Protein AF-A0AB39AV71-F1 (afdb_monomer_lite)

Radius of gyration: 25.08 Å; chains: 1; bounding box: 45×76×66 Å

Organism: NCBI:txid3231719

Foldseek 3Di:
DDALVNLLVVLVVLLVVVPFPQLSLLSSLQSLLVSLQVVLVPDDFDQDPDDPDDDPPLVRSLVRQCPDPDPLSVVSSVLSVVSVVLNCCSPPVPVDGDGSCSSVVSSVSSVVNVCVVPPDDPPDDDDDDDDDDDDDDDDDDDDDDDDDDDDDDDDDDDD

pLDDT: mean 81.92, std 22.2, range [34.44, 98.81]

Sequence (159 aa):
MIVAEDLLSYSKELYKNSNNNEVALRNVARNSYYALFHELANIDLKAIPLTERSFGSHEQLIQQLRASDEQEYRKLGVLLASLKSVRNKADYKLKVHFSDHCARSTLMKVDKAFKELFGPRPEVSEVNENKSDVKNSSTSAEVVQKSTRNSPPKLSVVK

Secondary structure (DSSP, 8-state):
---HHHHHHHHHHHHHT-TT-HHHHHHHHHHHHHHHHHHHHTS--PPPP--SS---HHHHHHHHHHH-SSHHHHHHHHHHHHHHHHHHHHHH-TTS---HHHHHHHHHHHHHHHHHHHSPPPP----------------------------PPPPPPP-

Structure (mmCIF, N/CA/C/O backbone):
data_AF-A0AB39AV71-F1
#
_entry.id   AF-A0AB39AV71-F1
#
loop_
_atom_site.group_PDB
_atom_site.id
_atom_site.type_symbol
_atom_site.label_atom_id
_atom_site.label_alt_id
_atom_site.label_comp_id
_atom_site.label_asym_id
_atom_site.label_entity_id
_atom_site.label_seq_id
_atom_site.pdbx_PDB_ins_code
_atom_site.Cartn_x
_atom_site.Cartn_y
_atom_site.Cartn_z
_atom_site.occupancy
_atom_site.B_iso_or_equiv
_atom_site.auth_seq_id
_atom_site.auth_comp_id
_atom_site.auth_asym_id
_atom_site.auth_atom_id
_atom_site.pdbx_PDB_model_num
ATOM 1 N N . MET A 1 1 ? 1.183 -18.776 5.493 1.00 62.31 1 MET A N 1
ATOM 2 C CA . MET A 1 1 ? 0.638 -17.402 5.445 1.00 62.31 1 MET A CA 1
ATOM 3 C C . MET A 1 1 ? 1.825 -16.472 5.262 1.00 62.31 1 MET A C 1
ATOM 5 O O . MET A 1 1 ? 2.841 -16.745 5.885 1.00 62.31 1 MET A O 1
ATOM 9 N N . ILE A 1 2 ? 1.764 -15.491 4.360 1.00 76.62 2 ILE A N 1
ATOM 10 C CA . ILE A 1 2 ? 2.878 -14.546 4.170 1.00 76.62 2 ILE A CA 1
ATOM 11 C C . ILE A 1 2 ? 2.789 -13.495 5.278 1.00 76.62 2 ILE A C 1
ATOM 13 O O . ILE A 1 2 ? 1.709 -12.951 5.501 1.00 76.62 2 ILE A O 1
ATOM 17 N N . VAL A 1 3 ? 3.900 -13.244 5.965 1.00 92.75 3 VAL A N 1
ATOM 18 C CA . VAL A 1 3 ? 4.000 -12.268 7.056 1.00 92.75 3 VAL A CA 1
ATOM 19 C C . VAL A 1 3 ? 4.125 -10.855 6.469 1.00 92.75 3 VAL A C 1
ATOM 21 O O . VAL A 1 3 ? 4.773 -10.653 5.437 1.00 92.75 3 VAL A O 1
ATOM 24 N N . ALA A 1 4 ? 3.465 -9.869 7.080 1.00 95.50 4 ALA A N 1
ATOM 25 C CA . ALA A 1 4 ? 3.403 -8.504 6.554 1.00 95.50 4 ALA A CA 1
ATOM 26 C C . ALA A 1 4 ? 4.795 -7.843 6.506 1.00 95.50 4 ALA A C 1
ATOM 28 O O . ALA A 1 4 ? 5.153 -7.181 5.526 1.00 95.50 4 ALA A O 1
ATOM 29 N N . GLU A 1 5 ? 5.614 -8.094 7.522 1.00 95.56 5 GLU A N 1
ATOM 30 C CA . GLU A 1 5 ? 6.997 -7.639 7.647 1.00 95.56 5 GLU A CA 1
ATOM 31 C C . GLU A 1 5 ? 7.900 -8.209 6.552 1.00 95.56 5 GLU A C 1
ATOM 33 O O . GLU A 1 5 ? 8.772 -7.495 6.045 1.00 95.56 5 GLU A O 1
ATOM 38 N N . ASP A 1 6 ? 7.673 -9.459 6.141 1.00 96.75 6 ASP A N 1
ATOM 39 C CA . ASP A 1 6 ? 8.436 -10.096 5.065 1.00 96.75 6 ASP A CA 1
ATOM 40 C C . ASP A 1 6 ? 8.175 -9.388 3.732 1.00 96.75 6 ASP A C 1
ATOM 42 O O . ASP A 1 6 ? 9.108 -9.105 2.980 1.00 96.75 6 ASP A O 1
ATOM 46 N N . LEU A 1 7 ? 6.920 -9.009 3.455 1.00 97.56 7 LEU A N 1
ATOM 47 C CA . LEU A 1 7 ? 6.571 -8.231 2.260 1.00 97.56 7 LEU A CA 1
ATOM 48 C C . LEU A 1 7 ? 7.227 -6.849 2.264 1.00 97.56 7 LEU A C 1
ATOM 50 O O . LEU A 1 7 ? 7.702 -6.384 1.221 1.00 97.56 7 LEU A O 1
ATOM 54 N N . LEU A 1 8 ? 7.266 -6.182 3.420 1.00 98.12 8 LEU A N 1
ATOM 55 C CA . LEU A 1 8 ? 7.929 -4.887 3.545 1.00 98.12 8 LEU A CA 1
ATOM 56 C C . LEU A 1 8 ? 9.447 -5.019 3.367 1.00 98.12 8 LEU A C 1
ATOM 58 O O . LEU A 1 8 ? 10.048 -4.212 2.654 1.00 98.12 8 LEU A O 1
ATOM 62 N N . SER A 1 9 ? 10.061 -6.032 3.975 1.00 98.00 9 SER A N 1
ATOM 63 C CA . SER A 1 9 ? 11.497 -6.311 3.862 1.00 98.00 9 SER A CA 1
ATOM 64 C C . SER A 1 9 ? 11.883 -6.634 2.422 1.00 98.00 9 SER A C 1
ATOM 66 O O . SER A 1 9 ? 12.775 -5.990 1.866 1.00 98.00 9 SER A O 1
ATOM 68 N N . TYR A 1 10 ? 11.117 -7.505 1.763 1.00 98.12 10 TYR A N 1
ATOM 69 C CA . TYR A 1 10 ? 11.289 -7.809 0.347 1.00 98.12 10 TYR A CA 1
ATOM 70 C C . TYR A 1 10 ? 11.144 -6.561 -0.532 1.00 98.12 10 TYR A C 1
ATOM 72 O O . TYR A 1 10 ? 11.948 -6.330 -1.432 1.00 98.12 10 TYR A O 1
ATOM 80 N N . SER A 1 11 ? 10.164 -5.697 -0.249 1.00 98.31 11 SER A N 1
ATOM 81 C CA . SER A 1 11 ? 9.996 -4.436 -0.977 1.00 98.31 11 SER A CA 1
ATOM 82 C C . SER A 1 11 ? 11.207 -3.501 -0.823 1.00 98.31 11 SER A C 1
ATOM 84 O O . SER A 1 11 ? 11.643 -2.882 -1.797 1.00 98.31 11 SER A O 1
ATOM 86 N N . LYS A 1 12 ? 11.810 -3.430 0.374 1.00 98.62 12 LYS A N 1
ATOM 87 C CA . LYS A 1 12 ? 13.039 -2.652 0.620 1.00 98.62 12 LYS A CA 1
ATOM 88 C C . LYS A 1 12 ? 14.219 -3.190 -0.185 1.00 98.62 12 LYS A C 1
ATOM 90 O O . LYS A 1 12 ? 14.952 -2.402 -0.782 1.00 98.62 12 LYS A O 1
ATOM 95 N N . GLU A 1 13 ? 14.416 -4.504 -0.199 1.00 98.50 13 GLU A N 1
ATOM 96 C CA . GLU A 1 13 ? 15.481 -5.149 -0.975 1.00 98.50 13 GLU A CA 1
ATOM 97 C C . GLU A 1 13 ? 15.281 -4.954 -2.477 1.00 98.50 13 GLU A C 1
ATOM 99 O O . GLU A 1 13 ? 16.201 -4.542 -3.185 1.00 98.50 13 GLU A O 1
ATOM 104 N N . LEU A 1 14 ? 14.056 -5.167 -2.955 1.00 98.38 14 LEU A N 1
ATOM 105 C CA . LEU A 1 14 ? 13.701 -4.978 -4.352 1.00 98.38 14 LEU A CA 1
ATOM 106 C C . LEU A 1 14 ? 13.926 -3.532 -4.801 1.00 98.38 14 LEU A C 1
ATOM 108 O O . LEU A 1 14 ? 14.426 -3.304 -5.898 1.00 98.38 14 LEU A O 1
ATOM 112 N N . TYR A 1 15 ? 13.604 -2.553 -3.951 1.00 98.62 15 TYR A N 1
ATOM 113 C CA . TYR A 1 15 ? 13.835 -1.143 -4.252 1.00 98.62 15 TYR A CA 1
ATOM 114 C C . TYR A 1 15 ? 15.328 -0.821 -4.385 1.00 98.62 15 TYR A C 1
ATOM 116 O O . TYR A 1 15 ? 15.722 -0.200 -5.374 1.00 98.62 15 TYR A O 1
ATOM 124 N N . LYS A 1 16 ? 16.164 -1.302 -3.451 1.00 98.25 16 LYS A N 1
ATOM 125 C CA . LYS A 1 16 ? 17.631 -1.133 -3.495 1.00 98.25 16 LYS A CA 1
ATOM 126 C C . LYS A 1 16 ? 18.240 -1.683 -4.786 1.00 98.25 16 LYS A C 1
ATOM 128 O O . LYS A 1 16 ? 19.133 -1.061 -5.347 1.00 98.25 16 LYS A O 1
ATOM 133 N N . ASN A 1 17 ? 17.724 -2.813 -5.264 1.00 97.56 17 ASN A N 1
ATOM 134 C CA . ASN A 1 17 ? 18.225 -3.504 -6.453 1.00 97.56 17 ASN A CA 1
ATOM 135 C C . ASN A 1 17 ? 17.473 -3.129 -7.743 1.00 97.56 17 ASN A C 1
ATOM 137 O O . ASN A 1 17 ? 17.719 -3.718 -8.794 1.00 97.56 17 ASN A O 1
ATOM 141 N N . SER A 1 18 ? 16.537 -2.176 -7.682 1.00 95.81 18 SER A N 1
ATOM 142 C CA . SER A 1 18 ? 15.630 -1.898 -8.799 1.00 95.81 18 SER A CA 1
ATOM 143 C C . SER A 1 18 ? 16.331 -1.292 -10.012 1.00 95.81 18 SER A C 1
ATOM 145 O O . SER A 1 18 ? 15.870 -1.508 -11.127 1.00 95.81 18 SER A O 1
ATOM 147 N N . ASN A 1 19 ? 17.423 -0.538 -9.827 1.00 95.12 19 ASN A N 1
ATOM 148 C CA . ASN A 1 19 ? 18.142 0.160 -10.903 1.00 95.12 19 ASN A CA 1
ATOM 149 C C . ASN A 1 19 ? 17.207 0.954 -11.843 1.00 95.12 19 ASN A C 1
ATOM 151 O O . ASN A 1 19 ? 17.380 0.943 -13.060 1.00 95.12 19 ASN A O 1
ATOM 155 N N . ASN A 1 20 ? 16.176 1.606 -11.287 1.00 93.25 20 ASN A N 1
ATOM 156 C CA . ASN A 1 20 ? 15.112 2.305 -12.029 1.00 93.25 20 ASN A CA 1
ATOM 157 C C . ASN A 1 20 ? 14.306 1.430 -13.013 1.00 93.25 20 ASN A C 1
ATOM 159 O O . ASN A 1 20 ? 13.586 1.950 -13.865 1.00 93.25 20 ASN A O 1
ATOM 163 N N . ASN A 1 21 ? 14.378 0.104 -12.895 1.00 97.69 21 ASN A N 1
ATOM 164 C CA . ASN A 1 21 ? 13.560 -0.812 -13.673 1.00 97.69 21 ASN A CA 1
ATOM 165 C C . ASN A 1 21 ? 12.083 -0.679 -13.271 1.00 97.69 21 ASN A C 1
ATOM 167 O O . ASN A 1 21 ? 11.705 -0.951 -12.130 1.00 97.69 21 ASN A O 1
ATOM 171 N N . GLU A 1 22 ? 11.229 -0.305 -14.222 1.00 98.19 22 GLU A N 1
ATOM 172 C CA . GLU A 1 22 ? 9.815 -0.036 -13.952 1.00 98.19 22 GLU A CA 1
ATOM 173 C C . GLU A 1 22 ? 9.062 -1.255 -13.384 1.00 98.19 22 GLU A C 1
ATOM 175 O O . GLU A 1 22 ? 8.212 -1.097 -12.506 1.00 98.19 22 GLU A O 1
ATOM 180 N N . VAL A 1 23 ? 9.389 -2.477 -13.822 1.00 98.25 23 VAL A N 1
ATOM 181 C CA . VAL A 1 23 ? 8.765 -3.706 -13.300 1.00 98.25 23 VAL A CA 1
ATOM 182 C C . VAL A 1 23 ? 9.113 -3.898 -11.824 1.00 98.25 23 VAL A C 1
ATOM 184 O O . VAL A 1 23 ? 8.227 -4.195 -11.019 1.00 98.25 23 VAL A O 1
ATOM 187 N N . ALA A 1 24 ? 10.372 -3.678 -11.444 1.00 98.50 24 ALA A N 1
ATOM 188 C CA . ALA A 1 24 ? 10.786 -3.718 -10.044 1.00 98.50 24 ALA A CA 1
ATOM 189 C C . ALA A 1 24 ? 10.073 -2.629 -9.226 1.00 98.50 24 ALA A C 1
ATOM 191 O O . ALA A 1 24 ? 9.485 -2.930 -8.190 1.00 98.50 24 ALA A O 1
ATOM 192 N N . LEU A 1 25 ? 10.024 -1.388 -9.722 1.00 98.81 25 LEU A N 1
ATOM 193 C CA . LEU A 1 25 ? 9.369 -0.259 -9.046 1.00 98.81 25 LEU A CA 1
ATOM 194 C C . LEU A 1 25 ? 7.862 -0.481 -8.821 1.00 98.81 25 LEU A C 1
ATOM 196 O O . LEU A 1 25 ? 7.335 -0.165 -7.751 1.00 98.81 25 LEU A O 1
ATOM 200 N N . ARG A 1 26 ? 7.158 -1.063 -9.799 1.00 98.69 26 ARG A N 1
ATOM 201 C CA . ARG A 1 26 ? 5.745 -1.455 -9.652 1.00 98.69 26 ARG A CA 1
ATOM 202 C C . ARG A 1 26 ? 5.569 -2.502 -8.554 1.00 98.69 26 ARG A C 1
ATOM 204 O O . ARG A 1 26 ? 4.680 -2.363 -7.715 1.00 98.69 26 ARG A O 1
ATOM 211 N N . ASN A 1 27 ? 6.442 -3.509 -8.519 1.00 98.56 27 ASN A N 1
ATOM 212 C CA . ASN A 1 27 ? 6.411 -4.549 -7.492 1.00 98.56 27 ASN A CA 1
ATOM 213 C C . ASN A 1 27 ? 6.762 -4.013 -6.096 1.00 98.56 27 ASN A C 1
ATOM 215 O O . ASN A 1 27 ? 6.137 -4.435 -5.128 1.00 98.56 27 ASN A O 1
ATOM 219 N N . VAL A 1 28 ? 7.668 -3.036 -5.975 1.00 98.81 28 VAL A N 1
ATOM 220 C CA . VAL A 1 28 ? 7.928 -2.324 -4.708 1.00 98.81 28 VAL A CA 1
ATOM 221 C C . VAL A 1 28 ? 6.635 -1.703 -4.178 1.00 98.81 28 VAL A C 1
ATOM 223 O O . VAL A 1 28 ? 6.218 -1.980 -3.054 1.00 98.81 28 VAL A O 1
ATOM 226 N N . ALA A 1 29 ? 5.935 -0.917 -5.002 1.00 98.75 29 ALA A N 1
ATOM 227 C CA . ALA A 1 29 ? 4.685 -0.284 -4.581 1.00 98.75 29 ALA A CA 1
ATOM 228 C C . ALA A 1 29 ? 3.596 -1.310 -4.222 1.00 98.75 29 ALA A C 1
ATOM 230 O O . ALA A 1 29 ? 2.896 -1.142 -3.220 1.00 98.75 29 ALA A O 1
ATOM 231 N N . ARG A 1 30 ? 3.473 -2.383 -5.015 1.00 98.44 30 ARG A N 1
ATOM 232 C CA . ARG A 1 30 ? 2.534 -3.485 -4.773 1.00 98.44 30 ARG A CA 1
ATOM 233 C C . ARG A 1 30 ? 2.808 -4.169 -3.433 1.00 98.44 30 ARG A C 1
ATOM 235 O O . ARG A 1 30 ? 1.905 -4.245 -2.604 1.00 98.44 30 ARG A O 1
ATOM 242 N N . ASN A 1 31 ? 4.034 -4.634 -3.206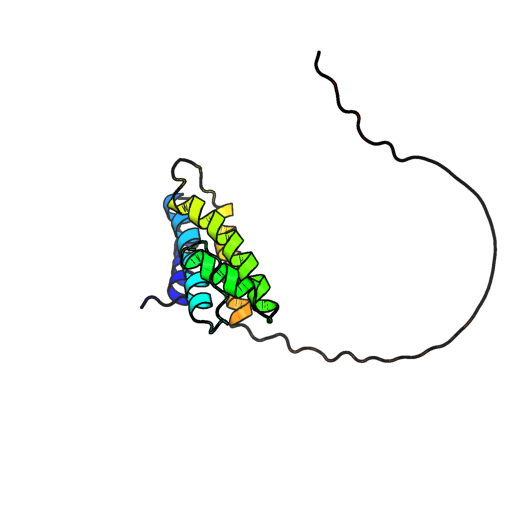 1.00 98.50 31 ASN A N 1
ATOM 243 C CA . ASN A 1 31 ? 4.400 -5.375 -1.998 1.00 98.50 31 ASN A CA 1
ATOM 244 C C . ASN A 1 31 ? 4.309 -4.499 -0.748 1.00 98.50 31 ASN A C 1
ATOM 246 O O . ASN A 1 31 ? 3.763 -4.939 0.257 1.00 98.50 31 ASN A O 1
ATOM 250 N N . SER A 1 32 ? 4.732 -3.233 -0.824 1.00 98.75 32 SER A N 1
ATOM 251 C CA . SER A 1 32 ? 4.543 -2.283 0.277 1.00 98.75 32 SER A CA 1
ATOM 252 C C . SER A 1 32 ? 3.065 -2.065 0.609 1.00 98.75 32 SER A C 1
ATOM 254 O O . SER A 1 32 ? 2.699 -2.039 1.780 1.00 98.75 32 SER A O 1
ATOM 256 N N . TYR A 1 33 ? 2.193 -1.935 -0.396 1.00 98.62 33 TYR A N 1
ATOM 257 C CA . TYR A 1 33 ? 0.755 -1.825 -0.150 1.00 98.62 33 TYR A CA 1
ATOM 258 C C . TYR A 1 33 ? 0.191 -3.073 0.535 1.00 98.62 33 TYR A C 1
ATOM 260 O O . TYR A 1 33 ? -0.553 -2.942 1.506 1.00 98.62 33 TYR A O 1
ATOM 268 N N . TYR A 1 34 ? 0.535 -4.268 0.045 1.00 98.19 34 TYR A N 1
ATOM 269 C CA . TYR A 1 34 ? 0.039 -5.512 0.633 1.00 98.19 34 TYR A CA 1
ATOM 270 C C . TYR A 1 34 ? 0.591 -5.759 2.037 1.00 98.19 34 TYR A C 1
ATOM 272 O O . TYR A 1 34 ? -0.164 -6.245 2.869 1.00 98.19 34 TYR A O 1
ATOM 280 N N . ALA A 1 35 ? 1.832 -5.358 2.330 1.00 98.12 35 ALA A N 1
ATOM 281 C CA . ALA A 1 35 ? 2.376 -5.386 3.687 1.00 98.12 35 ALA A CA 1
ATOM 282 C C . ALA A 1 35 ? 1.463 -4.619 4.655 1.00 98.12 35 ALA A C 1
ATOM 284 O O . ALA A 1 35 ? 0.938 -5.195 5.600 1.00 98.12 35 ALA A O 1
ATOM 285 N N . LEU A 1 36 ? 1.181 -3.342 4.364 1.00 98.25 36 LEU A N 1
ATOM 286 C CA . LEU A 1 36 ? 0.306 -2.540 5.224 1.00 98.25 36 LEU A CA 1
ATOM 287 C C . LEU A 1 36 ? -1.131 -3.071 5.253 1.00 98.25 36 LEU A C 1
ATOM 289 O O . LEU A 1 36 ? -1.772 -3.049 6.293 1.00 98.25 36 LEU A O 1
ATOM 293 N N . PHE A 1 37 ? -1.659 -3.529 4.118 1.00 97.75 37 PHE A N 1
ATOM 294 C CA . PHE A 1 37 ? -3.008 -4.086 4.067 1.00 97.75 37 PHE A CA 1
ATOM 295 C C . PHE A 1 37 ? -3.151 -5.314 4.971 1.00 97.75 37 PHE A C 1
ATOM 297 O O . PHE A 1 37 ? -4.112 -5.375 5.727 1.00 97.75 37 PHE A O 1
ATOM 304 N N . HIS A 1 38 ? -2.222 -6.270 4.889 1.00 96.12 38 HIS A N 1
ATOM 305 C CA . HIS A 1 38 ? -2.273 -7.482 5.703 1.00 96.12 38 HIS A CA 1
ATOM 306 C C . HIS A 1 38 ? -2.090 -7.178 7.183 1.00 96.12 38 HIS A C 1
ATOM 308 O O . HIS A 1 38 ? -2.804 -7.757 7.992 1.00 96.12 38 HIS A O 1
ATOM 314 N N . GLU A 1 39 ? -1.217 -6.228 7.513 1.00 96.00 39 GLU A N 1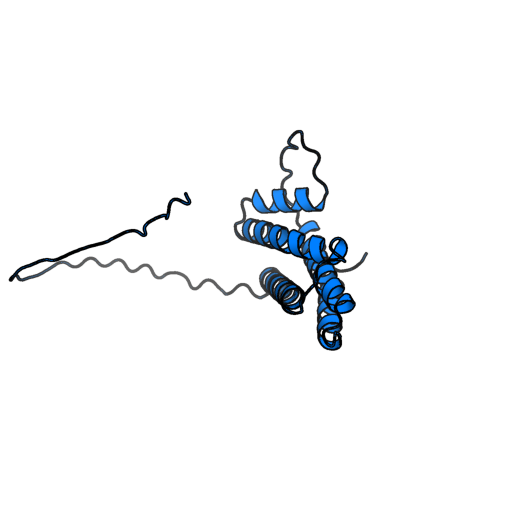
ATOM 315 C CA . GLU A 1 39 ? -1.040 -5.789 8.893 1.00 96.00 39 GLU A CA 1
ATOM 316 C C . GLU A 1 39 ? -2.339 -5.219 9.471 1.00 96.00 39 GLU A C 1
ATOM 318 O O . GLU A 1 39 ? -2.860 -5.686 10.478 1.00 96.00 39 GLU A O 1
ATOM 323 N N . LEU A 1 40 ? -2.945 -4.267 8.762 1.00 96.12 40 LEU A N 1
ATOM 324 C CA . LEU A 1 40 ? -4.175 -3.627 9.221 1.00 96.12 40 LEU A CA 1
ATOM 325 C C . LEU A 1 40 ? -5.391 -4.562 9.181 1.00 96.12 40 LEU A C 1
ATOM 327 O O . LEU A 1 40 ? -6.341 -4.346 9.925 1.00 96.12 40 LEU A O 1
ATOM 331 N N . ALA A 1 41 ? -5.383 -5.586 8.324 1.00 94.69 41 ALA A N 1
ATOM 332 C CA . ALA A 1 41 ? -6.449 -6.584 8.252 1.00 94.69 41 ALA A CA 1
ATOM 333 C C . ALA A 1 41 ? -6.484 -7.519 9.472 1.00 94.69 41 ALA A C 1
ATOM 335 O O . ALA A 1 41 ? -7.504 -8.169 9.691 1.00 94.69 41 ALA A O 1
ATOM 336 N N . ASN A 1 42 ? -5.401 -7.585 10.254 1.00 92.44 42 ASN A N 1
ATOM 337 C CA . ASN A 1 42 ? -5.341 -8.364 11.490 1.00 92.44 42 ASN A CA 1
ATOM 338 C C . ASN A 1 42 ? -5.900 -7.603 12.706 1.00 92.44 42 ASN A C 1
ATOM 340 O O . ASN A 1 42 ? -6.040 -8.190 13.777 1.00 92.44 42 ASN A O 1
ATOM 344 N N . ILE A 1 43 ? -6.214 -6.311 12.560 1.00 92.19 43 ILE A N 1
ATOM 345 C CA . ILE A 1 43 ? -6.792 -5.495 13.631 1.00 92.19 43 ILE A CA 1
ATOM 346 C C . ILE A 1 43 ? -8.275 -5.841 13.782 1.00 92.19 43 ILE A C 1
ATOM 348 O O . ILE A 1 43 ? -9.029 -5.821 12.807 1.00 92.19 43 ILE A O 1
ATOM 352 N N . ASP A 1 44 ? -8.706 -6.099 15.017 1.00 91.00 44 ASP A N 1
ATOM 353 C CA . ASP A 1 44 ? -10.119 -6.293 15.338 1.00 91.00 44 ASP A CA 1
ATOM 354 C C . ASP A 1 44 ? -10.860 -4.947 15.302 1.00 91.00 44 ASP A C 1
ATOM 356 O O . ASP A 1 44 ? -10.812 -4.142 16.235 1.00 91.00 44 ASP A O 1
ATOM 360 N 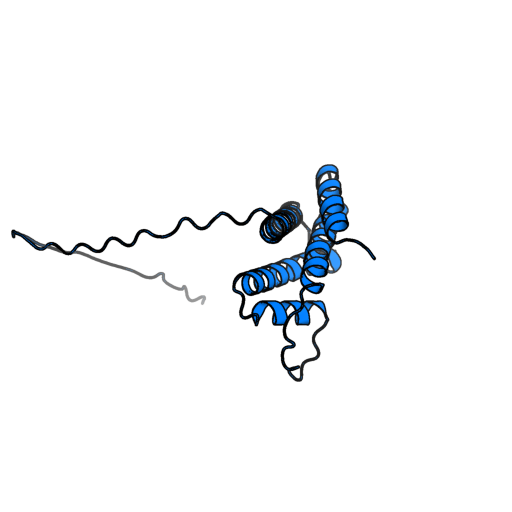N . LEU A 1 45 ? -11.494 -4.660 14.164 1.00 88.94 45 LEU A N 1
ATOM 361 C CA . LEU A 1 45 ? -12.251 -3.435 13.927 1.00 88.94 45 LEU A CA 1
ATOM 362 C C . LEU A 1 45 ? -13.750 -3.715 13.996 1.00 88.94 45 LEU A C 1
ATOM 364 O O . LEU A 1 45 ? -14.250 -4.686 13.424 1.00 88.94 45 LEU A O 1
ATOM 368 N N . LYS A 1 46 ? -14.497 -2.782 14.598 1.00 83.31 46 LYS A N 1
ATOM 369 C CA . LYS A 1 46 ? -15.965 -2.822 14.595 1.00 83.31 46 LYS A CA 1
ATOM 370 C C . LYS A 1 46 ? -16.490 -2.957 13.161 1.00 83.31 46 LYS A C 1
ATOM 372 O O . LYS A 1 46 ? -16.062 -2.250 12.243 1.00 83.31 46 LYS A O 1
ATOM 377 N N . ALA A 1 47 ? -17.455 -3.852 12.973 1.00 77.44 47 ALA A N 1
ATOM 378 C CA . ALA A 1 47 ? -18.163 -3.963 11.709 1.00 77.44 47 ALA A CA 1
ATOM 379 C C . ALA A 1 47 ? -18.934 -2.664 11.428 1.00 77.44 47 ALA A C 1
ATOM 381 O O . ALA A 1 47 ? -19.653 -2.155 12.289 1.00 77.44 47 ALA A O 1
ATOM 382 N N . ILE A 1 48 ? -18.799 -2.135 10.213 1.00 76.94 48 ILE A N 1
ATOM 383 C CA . ILE A 1 48 ? -19.659 -1.049 9.736 1.00 76.94 48 ILE A CA 1
ATOM 384 C C . ILE A 1 48 ? -20.906 -1.692 9.121 1.00 76.94 48 ILE A C 1
ATOM 386 O O . ILE A 1 48 ? -20.762 -2.687 8.402 1.00 76.94 48 ILE A O 1
ATOM 390 N N . PRO A 1 49 ? -22.114 -1.141 9.350 1.00 70.19 49 PRO A N 1
ATOM 391 C CA . PRO A 1 49 ? -23.309 -1.570 8.639 1.00 70.19 49 PRO A CA 1
ATOM 392 C C . PRO A 1 49 ? -23.052 -1.609 7.131 1.00 70.19 49 PRO A C 1
ATOM 394 O O . PRO A 1 49 ? -22.615 -0.620 6.537 1.00 70.19 49 PRO A O 1
ATOM 397 N N . LEU A 1 50 ? -23.304 -2.764 6.515 1.00 61.06 50 LEU A N 1
ATOM 398 C CA . LEU A 1 50 ? -23.197 -2.932 5.072 1.00 61.06 50 LEU A CA 1
ATOM 399 C C . LEU A 1 50 ? -24.215 -2.000 4.409 1.00 61.06 50 LEU A C 1
ATOM 401 O O . LEU A 1 50 ? -25.411 -2.275 4.390 1.00 61.06 50 LEU A O 1
ATOM 405 N N . THR A 1 51 ? -23.746 -0.880 3.866 1.00 65.44 51 THR A N 1
ATOM 406 C CA . THR A 1 51 ? -24.524 -0.124 2.882 1.00 65.44 51 THR A CA 1
ATOM 407 C C . THR A 1 51 ? -24.794 -1.036 1.685 1.00 65.44 51 THR A C 1
ATOM 409 O O . THR A 1 51 ? -23.931 -1.845 1.355 1.00 65.44 51 THR A O 1
ATOM 412 N N . GLU A 1 52 ? -25.922 -0.881 0.988 1.00 57.25 52 GLU A N 1
ATOM 413 C CA . GLU A 1 52 ? -26.351 -1.749 -0.133 1.00 57.25 52 GLU A CA 1
ATOM 414 C C . GLU A 1 52 ? -25.306 -1.943 -1.260 1.00 57.25 52 GLU A C 1
ATOM 416 O O . GLU A 1 52 ? -25.429 -2.837 -2.097 1.00 57.25 52 GLU A O 1
ATOM 421 N N . ARG A 1 53 ? -24.233 -1.142 -1.282 1.00 62.75 53 ARG A N 1
ATOM 422 C CA . ARG A 1 53 ? -23.051 -1.382 -2.114 1.00 62.75 53 ARG A CA 1
ATOM 423 C C . ARG A 1 53 ? -22.156 -2.481 -1.541 1.00 62.75 53 ARG A C 1
ATOM 425 O O . ARG A 1 53 ? -21.474 -2.293 -0.538 1.00 62.75 53 ARG A O 1
ATOM 432 N N . SER A 1 54 ? -22.049 -3.581 -2.285 1.00 68.25 54 SER A 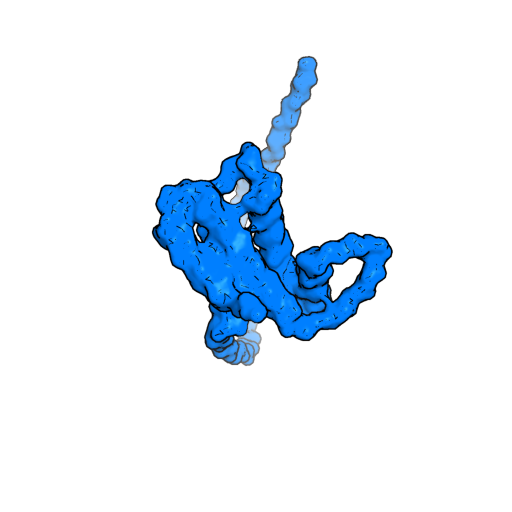N 1
ATOM 433 C CA . SER A 1 54 ? -20.980 -4.564 -2.105 1.00 68.25 54 SER A CA 1
ATOM 434 C C . SER A 1 54 ? -19.622 -3.935 -2.443 1.00 68.25 54 SER A C 1
ATOM 436 O O . SER A 1 54 ? -19.338 -3.584 -3.591 1.00 68.25 54 SER A O 1
ATOM 438 N N . PHE A 1 55 ? -18.788 -3.754 -1.423 1.00 77.00 55 PHE A N 1
ATOM 439 C CA . PHE A 1 55 ? -17.402 -3.322 -1.560 1.00 77.00 55 PHE A CA 1
ATOM 440 C C . PHE A 1 55 ? -16.469 -4.538 -1.545 1.00 77.00 55 PHE A C 1
ATOM 442 O O . PHE A 1 55 ? -16.695 -5.487 -0.802 1.00 77.00 55 PHE A O 1
ATOM 449 N N . GLY A 1 56 ? -15.380 -4.497 -2.318 1.00 88.88 56 GLY A N 1
ATOM 450 C CA . GLY A 1 56 ? -14.304 -5.484 -2.173 1.00 88.88 56 GLY A CA 1
ATOM 451 C C . GLY A 1 56 ? -13.571 -5.332 -0.832 1.00 88.88 56 GLY A C 1
ATOM 452 O O . GLY A 1 56 ? -13.543 -4.236 -0.269 1.00 88.88 56 GLY A O 1
ATOM 453 N N . SER A 1 57 ? -12.911 -6.398 -0.370 1.00 91.44 57 SER A N 1
ATOM 454 C CA . SER A 1 57 ? -12.234 -6.478 0.942 1.00 91.44 57 SER A CA 1
ATOM 455 C C . SER A 1 57 ? -11.331 -5.279 1.268 1.00 91.44 57 SER A C 1
ATOM 457 O O . SER A 1 57 ? -11.384 -4.726 2.361 1.00 91.44 57 SER A O 1
ATOM 459 N N . HIS A 1 58 ? -10.546 -4.806 0.296 1.00 95.06 58 HIS A N 1
ATOM 460 C CA . HIS A 1 58 ? -9.688 -3.629 0.470 1.00 95.06 58 HIS A CA 1
ATOM 461 C C . HIS A 1 58 ? -10.462 -2.354 0.802 1.00 95.06 58 HIS A C 1
ATOM 463 O O . HIS A 1 58 ? -9.994 -1.535 1.585 1.00 95.06 58 HIS A O 1
ATOM 469 N N . GLU A 1 59 ? -11.604 -2.145 0.149 1.00 94.62 59 GLU A N 1
ATOM 470 C CA . GLU A 1 59 ? -12.424 -0.963 0.396 1.00 94.62 59 GLU A CA 1
ATOM 471 C C . GLU A 1 59 ? -13.165 -1.092 1.727 1.00 94.62 59 GLU A C 1
ATOM 473 O O . GLU A 1 59 ? -13.211 -0.120 2.470 1.00 94.62 59 GLU A O 1
ATOM 478 N N . GLN A 1 60 ? -13.644 -2.289 2.076 1.00 93.25 60 GLN A N 1
ATOM 479 C CA . GLN A 1 60 ? -14.252 -2.553 3.384 1.00 93.25 60 GLN A CA 1
ATOM 480 C C . GLN A 1 60 ? -13.295 -2.204 4.532 1.00 93.25 60 GLN A C 1
ATOM 482 O O . GLN A 1 60 ? -13.659 -1.403 5.391 1.00 93.25 60 GLN A O 1
ATOM 487 N N . LEU A 1 61 ? -12.048 -2.692 4.485 1.00 95.25 61 LEU A N 1
ATOM 488 C CA . LEU A 1 61 ? -11.039 -2.379 5.503 1.00 95.25 61 LEU A CA 1
ATOM 489 C C . LEU A 1 61 ? -10.753 -0.871 5.591 1.00 95.25 61 LEU A C 1
ATOM 491 O O . LEU A 1 61 ? -10.671 -0.309 6.679 1.00 95.25 61 LEU A O 1
ATOM 495 N N . ILE A 1 62 ? -10.633 -0.188 4.446 1.00 96.00 62 ILE A N 1
ATOM 496 C CA . ILE A 1 62 ? -10.436 1.270 4.407 1.00 96.00 62 ILE A CA 1
ATOM 497 C C . ILE A 1 62 ? -11.583 1.998 5.116 1.00 96.00 62 ILE A C 1
ATOM 499 O O . ILE A 1 62 ? -11.327 2.944 5.863 1.00 96.00 62 ILE A O 1
ATOM 503 N N . GLN A 1 63 ? -12.831 1.587 4.880 1.00 94.25 63 GLN A N 1
ATOM 504 C CA . GLN A 1 63 ? -13.989 2.197 5.528 1.00 94.25 63 GLN A CA 1
ATOM 505 C C . GLN A 1 63 ? -13.982 1.912 7.033 1.00 94.25 63 GLN A C 1
ATOM 507 O O . GLN A 1 63 ? -14.117 2.856 7.807 1.00 94.25 63 GLN A O 1
ATOM 512 N N . GLN A 1 64 ? -13.734 0.662 7.448 1.00 94.56 64 GLN A N 1
ATOM 513 C CA . GLN A 1 64 ? -13.625 0.260 8.863 1.00 94.56 64 GLN A CA 1
ATOM 514 C C . GLN A 1 64 ? -12.603 1.105 9.620 1.00 94.56 64 GLN A C 1
ATOM 516 O O . GLN A 1 64 ? -12.927 1.706 10.641 1.00 94.56 64 GLN A O 1
ATOM 521 N N . LEU A 1 65 ? -11.400 1.251 9.064 1.00 96.12 65 LEU A N 1
ATOM 522 C CA . LEU A 1 65 ? -10.351 2.091 9.641 1.00 96.12 65 LEU A CA 1
ATOM 523 C C . LEU A 1 65 ? -10.788 3.558 9.765 1.00 96.12 65 LEU A C 1
ATOM 525 O O . LEU A 1 65 ? -10.547 4.199 10.785 1.00 96.12 65 LEU A O 1
ATOM 529 N N . ARG A 1 66 ? -11.449 4.105 8.738 1.00 95.38 66 ARG A N 1
ATOM 530 C CA . ARG A 1 66 ? -11.907 5.507 8.718 1.00 95.38 66 ARG A CA 1
ATOM 531 C C . ARG A 1 66 ? -13.064 5.790 9.671 1.00 95.38 66 ARG A C 1
ATOM 533 O O . ARG A 1 66 ? -13.188 6.931 10.110 1.00 95.38 66 ARG A O 1
ATOM 540 N N . ALA A 1 67 ? -13.881 4.787 9.972 1.00 94.06 67 ALA A N 1
ATOM 541 C CA . ALA A 1 67 ? -14.973 4.887 10.934 1.00 94.06 67 ALA A CA 1
ATOM 542 C C . ALA A 1 67 ? -14.545 4.564 12.373 1.00 94.06 67 ALA A C 1
ATOM 544 O O . ALA A 1 67 ? -15.362 4.692 13.278 1.00 94.06 67 ALA A O 1
ATOM 545 N N . SER A 1 68 ? -13.295 4.142 12.593 1.00 93.88 68 SER A N 1
ATOM 546 C CA . SER A 1 68 ? -12.789 3.840 13.931 1.00 93.88 68 SER A CA 1
ATOM 547 C C . SER A 1 68 ? -12.881 5.050 14.863 1.00 93.88 68 SER A C 1
ATOM 549 O O . SER A 1 68 ? -12.626 6.186 14.450 1.00 93.88 68 SER A O 1
ATOM 551 N N . ASP A 1 69 ? -13.159 4.792 16.141 1.00 93.12 69 ASP A N 1
ATOM 552 C CA . ASP A 1 69 ? -13.107 5.782 17.221 1.00 93.12 69 ASP A CA 1
ATOM 553 C C . ASP A 1 69 ? -11.657 6.226 17.513 1.00 93.12 69 ASP A C 1
ATOM 555 O O . ASP A 1 69 ? -11.408 7.357 17.944 1.00 93.12 69 ASP A O 1
ATOM 559 N N . GLU A 1 70 ? -10.673 5.400 17.152 1.00 93.75 70 GLU A N 1
ATOM 560 C CA . GLU A 1 70 ? -9.249 5.674 17.333 1.00 93.75 70 GLU A CA 1
ATOM 561 C C . GLU A 1 70 ? -8.686 6.554 16.208 1.00 93.75 70 GLU A C 1
ATOM 563 O O . GLU A 1 70 ? -8.722 6.215 15.020 1.00 93.75 70 GLU A O 1
ATOM 568 N N . GLN A 1 71 ? -8.116 7.707 16.578 1.00 94.88 71 GLN A N 1
ATOM 569 C CA . GLN A 1 71 ? -7.559 8.660 15.611 1.00 94.88 71 GLN A CA 1
ATOM 570 C C . GLN A 1 71 ? -6.418 8.054 14.777 1.00 94.88 71 GLN A C 1
ATOM 572 O O . GLN A 1 71 ? -6.269 8.401 13.602 1.00 94.88 71 GLN A O 1
ATOM 577 N N . GLU A 1 72 ? -5.622 7.165 15.372 1.00 94.88 72 GLU A N 1
ATOM 578 C CA . GLU A 1 72 ? -4.524 6.450 14.712 1.00 94.88 72 GLU A CA 1
ATOM 579 C C . GLU A 1 72 ? -5.055 5.597 13.543 1.00 94.88 72 GLU A C 1
ATOM 581 O O . GLU A 1 72 ? -4.608 5.760 12.404 1.00 94.88 72 GLU A O 1
ATOM 586 N N . TYR A 1 73 ? -6.104 4.799 13.766 1.00 95.69 73 TYR A N 1
ATOM 587 C CA . TYR A 1 73 ? -6.724 3.980 12.717 1.00 95.69 73 TYR A CA 1
ATOM 588 C C . TYR A 1 73 ? -7.375 4.817 11.619 1.00 95.69 73 TYR A C 1
ATOM 590 O O . TYR A 1 73 ? -7.210 4.508 10.436 1.00 95.69 73 TYR A O 1
ATOM 598 N N . ARG A 1 74 ? -8.016 5.944 11.958 1.00 96.56 74 ARG A N 1
ATOM 599 C CA . ARG A 1 74 ? -8.557 6.852 10.931 1.00 96.56 74 ARG A CA 1
ATOM 600 C C . ARG A 1 74 ? -7.466 7.383 10.004 1.00 96.56 74 ARG A C 1
ATOM 602 O O . ARG A 1 74 ? -7.648 7.400 8.783 1.00 96.56 74 ARG A O 1
ATOM 609 N N . LYS A 1 75 ? -6.314 7.780 10.560 1.00 97.69 75 LYS A N 1
ATOM 610 C CA . LYS A 1 75 ? -5.145 8.220 9.775 1.00 97.69 75 LYS A CA 1
ATOM 611 C C . LYS A 1 75 ? -4.636 7.095 8.869 1.00 97.69 75 LYS A C 1
ATOM 613 O O . LYS A 1 75 ? -4.386 7.339 7.686 1.00 97.69 75 LYS A O 1
ATOM 618 N N . LEU A 1 76 ? -4.558 5.867 9.382 1.00 98.12 76 LEU A N 1
ATOM 619 C CA . LEU A 1 76 ? -4.155 4.688 8.610 1.00 98.12 76 LEU A CA 1
ATOM 620 C C . LEU A 1 76 ? -5.146 4.365 7.483 1.00 98.12 76 LEU A C 1
ATOM 622 O O . LEU A 1 76 ? -4.721 4.080 6.366 1.00 98.12 76 LEU A O 1
ATOM 626 N N . GLY A 1 77 ? -6.453 4.512 7.707 1.00 97.62 77 GLY A N 1
ATOM 627 C CA . GLY A 1 77 ? -7.473 4.346 6.667 1.00 97.62 77 GLY A CA 1
ATOM 628 C C . GLY A 1 77 ? -7.379 5.394 5.551 1.00 97.62 77 GLY A C 1
ATOM 629 O O . GLY A 1 77 ? -7.572 5.091 4.369 1.00 97.62 77 GLY A O 1
ATOM 630 N N . VAL A 1 78 ? -7.040 6.646 5.881 1.00 98.25 78 VAL A N 1
ATOM 631 C CA . VAL A 1 78 ? -6.745 7.683 4.874 1.00 98.25 78 VAL A CA 1
ATOM 632 C C . VAL A 1 78 ? -5.488 7.325 4.079 1.00 98.25 78 VAL A C 1
ATOM 634 O O . VAL A 1 78 ? -5.512 7.375 2.844 1.00 98.25 78 VAL A O 1
ATOM 637 N N . LEU A 1 79 ? -4.421 6.911 4.767 1.00 98.56 79 LEU A N 1
ATOM 638 C CA . LEU A 1 79 ? -3.175 6.485 4.138 1.00 98.56 79 LEU A CA 1
ATOM 639 C C . LEU A 1 79 ? -3.405 5.304 3.186 1.00 98.56 79 LEU A C 1
ATOM 641 O O . LEU A 1 79 ? -3.074 5.410 2.003 1.00 98.56 79 LEU A O 1
ATOM 645 N N . LEU A 1 80 ? -4.020 4.219 3.659 1.00 98.44 80 LEU A N 1
ATOM 646 C CA . LEU A 1 80 ? -4.248 2.994 2.894 1.00 98.44 80 LEU A CA 1
ATOM 647 C C . LEU A 1 80 ? -5.062 3.256 1.618 1.00 98.44 80 LEU A C 1
ATOM 649 O O . LEU A 1 80 ? -4.744 2.718 0.556 1.00 98.44 80 LEU A O 1
ATOM 653 N N . ALA A 1 81 ? -6.059 4.14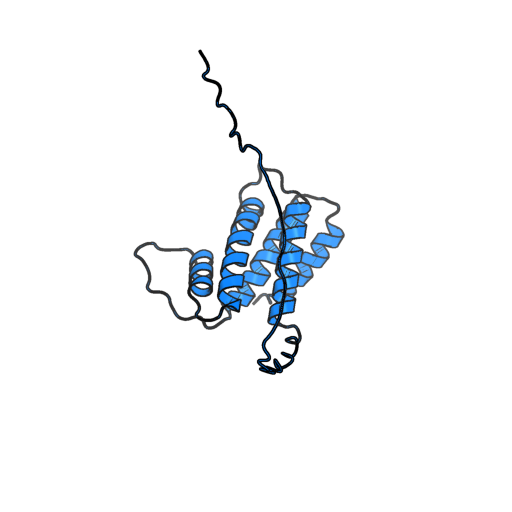1 1.681 1.00 98.19 81 ALA A N 1
ATOM 654 C CA . ALA A 1 81 ? -6.818 4.559 0.505 1.00 98.19 81 ALA A CA 1
ATOM 655 C C . ALA A 1 81 ? -5.965 5.308 -0.526 1.00 98.19 81 ALA A C 1
ATOM 657 O O . ALA A 1 81 ? -6.083 5.062 -1.729 1.00 98.19 81 ALA A O 1
ATOM 658 N N . SER A 1 82 ? -5.075 6.196 -0.071 1.00 98.19 82 SER A N 1
ATOM 659 C CA . SER A 1 82 ? -4.151 6.888 -0.974 1.00 98.19 82 SER A CA 1
ATOM 660 C C . SER A 1 82 ? -3.205 5.894 -1.662 1.00 98.19 82 SER A C 1
ATOM 662 O O . SER A 1 82 ? -3.031 5.946 -2.880 1.00 98.19 82 SER A O 1
ATOM 664 N N . LEU A 1 83 ? -2.680 4.915 -0.917 1.00 98.62 83 LEU A N 1
ATOM 665 C CA . LEU A 1 83 ? -1.777 3.889 -1.440 1.00 98.62 83 LEU A CA 1
ATOM 666 C C . LEU A 1 83 ? -2.487 2.915 -2.387 1.00 98.62 83 LEU A C 1
ATOM 668 O O . LEU A 1 83 ? -1.902 2.503 -3.386 1.00 98.62 83 LEU A O 1
ATOM 672 N N . LYS A 1 84 ? -3.769 2.607 -2.146 1.00 98.25 84 LYS A N 1
ATOM 673 C CA . LYS A 1 84 ? -4.601 1.795 -3.048 1.00 98.25 84 LYS A CA 1
ATOM 674 C C . LYS A 1 84 ? -4.630 2.370 -4.465 1.00 98.25 84 LYS A C 1
ATOM 676 O O . LYS A 1 84 ? -4.553 1.607 -5.425 1.00 98.25 84 LYS A O 1
ATOM 681 N N . SER A 1 85 ? -4.706 3.694 -4.612 1.00 96.88 85 SER A N 1
ATOM 682 C CA . SER A 1 85 ? -4.683 4.338 -5.933 1.00 96.88 85 SER A CA 1
ATOM 683 C C . SER A 1 85 ? -3.349 4.123 -6.665 1.00 96.88 85 SER A C 1
ATOM 685 O O . SER A 1 85 ? -3.339 3.791 -7.852 1.00 96.88 85 SER A O 1
ATOM 687 N N . VAL A 1 86 ? -2.228 4.217 -5.941 1.00 98.25 86 VAL A N 1
ATOM 688 C CA . VAL A 1 86 ? -0.880 3.983 -6.479 1.00 98.25 86 VAL A CA 1
ATOM 689 C C . VAL A 1 86 ? -0.692 2.513 -6.843 1.00 98.25 86 VAL A C 1
ATOM 691 O O . VAL A 1 86 ? -0.220 2.215 -7.937 1.00 98.25 86 VAL A O 1
ATOM 694 N N . ARG A 1 87 ? -1.141 1.589 -5.989 1.00 98.25 87 ARG A N 1
ATOM 695 C CA . ARG A 1 87 ? -1.143 0.151 -6.278 1.00 98.25 87 ARG A CA 1
ATOM 696 C C . ARG A 1 87 ? -1.989 -0.179 -7.507 1.00 98.25 87 ARG A C 1
ATOM 698 O O . ARG A 1 87 ? -1.525 -0.895 -8.382 1.00 98.25 87 ARG A O 1
ATOM 705 N N . ASN A 1 88 ? -3.180 0.406 -7.651 1.00 97.88 88 ASN A N 1
ATOM 706 C CA . ASN A 1 88 ? -3.995 0.221 -8.857 1.00 97.88 88 ASN A CA 1
ATOM 707 C C . ASN A 1 88 ? -3.274 0.702 -10.126 1.00 97.88 88 ASN A C 1
ATOM 709 O O . ASN A 1 88 ? -3.403 0.085 -11.184 1.00 97.88 88 ASN A O 1
ATOM 713 N N . LYS A 1 89 ? -2.508 1.798 -10.035 1.00 98.12 89 LYS A N 1
ATOM 714 C CA . LYS A 1 89 ? -1.648 2.255 -11.133 1.00 98.12 89 LYS A CA 1
ATOM 715 C C . LYS A 1 89 ? -0.541 1.236 -11.431 1.00 98.12 89 LYS A C 1
ATOM 717 O O . LYS A 1 89 ? -0.321 0.927 -12.602 1.00 98.12 89 LYS A O 1
ATOM 722 N N . ALA A 1 90 ? 0.122 0.720 -10.396 1.00 98.12 90 ALA A N 1
ATOM 723 C CA . ALA A 1 90 ? 1.192 -0.266 -10.520 1.00 98.12 90 ALA A CA 1
ATOM 724 C C . ALA A 1 90 ? 0.711 -1.563 -11.192 1.00 98.12 90 ALA A C 1
ATOM 726 O O . ALA A 1 90 ? 1.355 -2.019 -12.135 1.00 98.12 90 ALA A O 1
ATOM 727 N N . ASP A 1 91 ? -0.444 -2.081 -10.771 1.00 98.19 91 ASP A N 1
ATOM 728 C CA . ASP A 1 91 ? -0.960 -3.384 -11.205 1.00 98.19 91 ASP A CA 1
ATOM 729 C C . ASP A 1 91 ? -1.676 -3.317 -12.562 1.00 98.19 91 ASP A C 1
ATOM 731 O O . ASP A 1 91 ? -1.490 -4.180 -13.415 1.00 98.19 91 ASP A O 1
ATOM 735 N N . TYR A 1 92 ? -2.502 -2.288 -12.782 1.00 97.75 92 TYR A N 1
ATOM 736 C CA . TYR A 1 92 ? -3.471 -2.300 -13.887 1.00 97.75 92 TYR A CA 1
ATOM 737 C C . TYR A 1 92 ? -3.209 -1.253 -14.967 1.00 97.75 92 TYR A C 1
ATOM 739 O O . TYR A 1 92 ? -3.765 -1.336 -16.063 1.00 97.75 92 TYR A O 1
ATOM 747 N N . LYS A 1 93 ? -2.390 -0.231 -14.695 1.00 97.31 93 LYS A N 1
ATOM 748 C CA . LYS A 1 93 ? -2.120 0.860 -15.648 1.00 97.31 93 LYS A CA 1
ATOM 749 C C . LYS A 1 93 ? -0.752 0.677 -16.301 1.00 97.31 93 LYS A C 1
ATOM 751 O O . LYS A 1 93 ? 0.120 1.534 -16.194 1.00 97.31 93 LYS A O 1
ATOM 756 N N . LEU A 1 94 ? -0.577 -0.449 -16.994 1.00 94.88 94 LEU A N 1
ATOM 757 C CA . LEU A 1 94 ? 0.690 -0.833 -17.638 1.00 94.88 94 LEU A CA 1
ATOM 758 C C . LEU A 1 94 ? 1.103 0.105 -18.784 1.00 94.88 94 LEU A C 1
ATOM 760 O O . LEU A 1 94 ? 2.283 0.257 -19.059 1.00 94.88 94 LEU A O 1
ATOM 764 N N . LYS A 1 95 ? 0.137 0.782 -19.419 1.00 97.12 95 LYS A N 1
ATOM 765 C CA . LYS A 1 95 ? 0.391 1.788 -20.469 1.00 97.12 95 LYS A CA 1
ATOM 766 C C . LYS A 1 95 ? 0.804 3.162 -19.924 1.00 97.12 95 LYS A C 1
ATOM 768 O O . LYS A 1 95 ? 1.033 4.081 -20.700 1.00 97.12 95 LYS A O 1
ATOM 773 N N . VAL A 1 96 ? 0.830 3.334 -18.602 1.00 96.69 96 VAL A N 1
ATOM 774 C CA . VAL A 1 96 ? 1.156 4.605 -17.946 1.00 96.69 96 VAL A CA 1
ATOM 775 C C . VAL A 1 96 ? 2.458 4.431 -17.192 1.00 96.69 96 VAL A C 1
ATOM 777 O O . VAL A 1 96 ? 2.511 3.589 -16.302 1.00 96.69 96 VAL A O 1
ATOM 780 N N . HIS A 1 97 ? 3.455 5.267 -17.478 1.00 97.56 97 HIS A N 1
ATOM 781 C CA . HIS A 1 97 ? 4.748 5.210 -16.799 1.00 97.56 97 HIS A CA 1
ATOM 782 C C . HIS A 1 97 ? 4.607 5.233 -15.265 1.00 97.56 97 HIS A C 1
ATOM 784 O O . HIS A 1 97 ? 3.870 6.049 -14.679 1.00 97.56 97 HIS A O 1
ATOM 790 N N . PHE A 1 98 ? 5.330 4.325 -14.613 1.00 98.44 98 PHE A N 1
ATOM 791 C CA . PHE A 1 98 ? 5.418 4.224 -13.164 1.00 98.44 98 PHE A CA 1
ATOM 792 C C . PHE A 1 98 ? 6.816 4.631 -12.693 1.00 98.44 98 PHE A C 1
ATOM 794 O O . PHE A 1 98 ? 7.790 3.917 -12.904 1.00 98.44 98 PHE A O 1
ATOM 801 N N . SER A 1 99 ? 6.907 5.802 -12.065 1.00 98.12 99 SER A N 1
ATOM 802 C CA . SER A 1 99 ? 8.186 6.414 -11.715 1.00 98.12 99 SER A CA 1
ATOM 803 C C . SER A 1 99 ? 8.754 5.898 -10.393 1.00 98.12 99 SER A C 1
ATOM 805 O O . SER A 1 99 ? 8.016 5.433 -9.517 1.00 98.12 99 SER A O 1
ATOM 807 N N . ASP A 1 100 ? 10.065 6.085 -10.215 1.00 98.44 100 ASP A N 1
ATOM 808 C CA . ASP A 1 100 ? 10.762 5.870 -8.940 1.00 98.44 100 ASP A CA 1
ATOM 809 C C . ASP A 1 100 ? 10.056 6.591 -7.784 1.00 98.44 100 ASP A C 1
ATOM 811 O O . ASP A 1 100 ? 9.792 6.000 -6.740 1.00 98.44 100 ASP A O 1
ATOM 815 N N . HIS A 1 101 ? 9.627 7.836 -8.010 1.00 98.19 101 HIS A N 1
ATOM 816 C CA . HIS A 1 101 ? 8.898 8.615 -7.014 1.00 98.19 101 HIS A CA 1
ATOM 817 C C . HIS A 1 101 ? 7.637 7.896 -6.501 1.00 98.19 101 HIS A C 1
ATOM 819 O O . HIS A 1 101 ? 7.368 7.913 -5.297 1.00 98.19 101 HIS A O 1
ATOM 825 N N . CYS A 1 102 ? 6.864 7.239 -7.376 1.00 98.19 102 CYS A N 1
ATOM 826 C CA . CYS A 1 102 ? 5.683 6.475 -6.961 1.00 98.19 102 CYS A CA 1
ATOM 827 C C . CYS A 1 102 ? 6.063 5.292 -6.057 1.00 98.19 102 CYS A C 1
ATOM 829 O O . CYS A 1 102 ? 5.424 5.086 -5.022 1.00 98.19 102 CYS A O 1
ATOM 831 N N . ALA A 1 103 ? 7.107 4.542 -6.419 1.00 98.62 103 ALA A N 1
ATOM 832 C CA . ALA A 1 103 ? 7.594 3.408 -5.636 1.00 98.62 103 ALA A CA 1
ATOM 833 C C . ALA A 1 103 ? 8.172 3.856 -4.289 1.00 98.62 103 ALA A C 1
ATOM 835 O O . ALA A 1 103 ? 7.708 3.421 -3.235 1.00 98.62 103 ALA A O 1
ATOM 836 N N . ARG A 1 104 ? 9.121 4.796 -4.318 1.00 98.62 104 ARG A N 1
ATOM 837 C CA . ARG A 1 104 ? 9.810 5.329 -3.143 1.00 98.62 104 ARG A CA 1
ATOM 838 C C . ARG A 1 104 ? 8.843 5.944 -2.145 1.00 98.62 104 ARG A C 1
ATOM 840 O O . ARG A 1 104 ? 8.907 5.636 -0.959 1.00 98.62 104 ARG A O 1
ATOM 847 N N . SER A 1 105 ? 7.939 6.810 -2.607 1.00 98.56 105 SER A N 1
ATOM 848 C CA . SER A 1 105 ? 6.975 7.463 -1.715 1.00 98.56 105 SER A CA 1
ATOM 849 C C . SER A 1 105 ? 6.023 6.456 -1.068 1.00 98.56 105 SER A C 1
ATOM 851 O O . SER A 1 105 ? 5.691 6.614 0.105 1.00 98.56 105 SER A O 1
ATOM 853 N N . THR A 1 106 ? 5.624 5.404 -1.790 1.00 98.81 106 THR A N 1
ATOM 854 C CA . THR A 1 106 ? 4.819 4.303 -1.239 1.00 98.81 106 THR A CA 1
ATOM 855 C C . THR A 1 106 ? 5.600 3.543 -0.172 1.00 98.81 106 THR A C 1
ATOM 857 O O . THR A 1 106 ? 5.117 3.410 0.951 1.00 98.81 106 THR A O 1
ATOM 860 N N . LEU A 1 107 ? 6.827 3.119 -0.490 1.00 98.81 107 LEU A N 1
ATOM 861 C CA . LEU A 1 107 ? 7.697 2.389 0.427 1.00 98.81 107 LEU A CA 1
ATOM 862 C C . LEU A 1 107 ? 7.962 3.179 1.714 1.00 98.81 107 LEU A C 1
ATOM 864 O O . LEU A 1 107 ? 7.785 2.643 2.802 1.00 98.81 107 LEU A O 1
ATOM 868 N N . MET A 1 108 ? 8.329 4.459 1.607 1.00 98.62 108 MET A N 1
ATOM 869 C CA . MET A 1 108 ? 8.628 5.294 2.776 1.00 98.62 108 MET A CA 1
ATOM 870 C C . MET A 1 108 ? 7.404 5.533 3.662 1.00 98.62 108 MET A C 1
ATOM 872 O O . MET A 1 108 ? 7.528 5.535 4.884 1.00 98.62 108 MET A O 1
ATOM 876 N N . LYS A 1 109 ? 6.219 5.728 3.071 1.00 98.69 109 LYS A N 1
ATOM 877 C CA . LYS A 1 109 ? 4.978 5.898 3.840 1.00 98.69 109 LYS A CA 1
ATOM 878 C C . LYS A 1 109 ? 4.609 4.631 4.606 1.00 98.69 109 LYS A C 1
ATOM 880 O O . LYS A 1 109 ? 4.210 4.728 5.760 1.00 98.69 109 LYS A O 1
ATOM 885 N N . VAL A 1 110 ? 4.754 3.465 3.976 1.00 98.56 110 VAL A N 1
ATOM 886 C CA . VAL A 1 110 ? 4.491 2.176 4.628 1.00 98.56 110 VAL A CA 1
ATOM 887 C C . VAL A 1 110 ? 5.525 1.899 5.713 1.00 98.56 110 VAL A C 1
ATOM 889 O O . VAL A 1 110 ? 5.145 1.584 6.831 1.00 98.56 110 VAL A O 1
ATOM 892 N N . ASP A 1 111 ? 6.814 2.089 5.432 1.00 98.12 111 ASP A N 1
ATOM 893 C CA . ASP A 1 111 ? 7.875 1.911 6.431 1.00 98.12 111 ASP A CA 1
ATOM 894 C C . ASP A 1 111 ? 7.665 2.806 7.659 1.00 98.12 111 ASP A C 1
ATOM 896 O O . ASP A 1 111 ? 7.829 2.363 8.794 1.00 98.12 111 ASP A O 1
ATOM 900 N N . LYS A 1 112 ? 7.240 4.055 7.441 1.00 97.75 112 LYS A N 1
ATOM 901 C CA . LYS A 1 112 ? 6.860 4.959 8.525 1.00 97.75 112 LYS A CA 1
ATOM 902 C C . LYS A 1 112 ? 5.654 4.437 9.312 1.00 97.75 112 LYS A C 1
ATOM 904 O O . LYS A 1 112 ? 5.714 4.446 10.533 1.00 97.75 112 LYS A O 1
ATOM 909 N N . ALA A 1 113 ? 4.603 3.960 8.645 1.00 97.44 113 ALA A N 1
ATOM 910 C CA . ALA A 1 113 ? 3.429 3.408 9.323 1.00 97.44 113 ALA A CA 1
ATOM 911 C C . ALA A 1 113 ? 3.786 2.194 10.199 1.00 97.44 113 ALA A C 1
ATOM 913 O O . ALA A 1 113 ? 3.350 2.127 11.340 1.00 97.44 113 ALA A O 1
ATOM 914 N N . PHE A 1 114 ? 4.646 1.288 9.720 1.00 96.38 114 PHE A N 1
ATOM 915 C CA . PHE A 1 114 ? 5.149 0.168 10.529 1.00 96.38 114 PHE A CA 1
ATOM 916 C C . PHE A 1 114 ? 5.929 0.656 11.756 1.00 96.38 114 PHE A C 1
ATOM 918 O O . PHE A 1 114 ? 5.735 0.155 12.858 1.00 96.38 114 PHE A O 1
ATOM 925 N N . LYS A 1 115 ? 6.778 1.676 11.600 1.00 95.44 115 LYS A N 1
ATOM 926 C CA . LYS A 1 115 ? 7.486 2.286 12.737 1.00 95.44 115 LYS A CA 1
ATOM 927 C C . LYS A 1 115 ? 6.549 2.966 13.730 1.00 95.44 115 LYS A C 1
ATOM 929 O O . LYS A 1 115 ? 6.876 3.011 14.902 1.00 95.44 115 LYS A O 1
ATOM 934 N N . GLU A 1 116 ? 5.424 3.516 13.288 1.00 92.75 116 GLU A N 1
ATOM 935 C CA . GLU A 1 116 ? 4.432 4.118 14.188 1.00 92.75 116 GLU A CA 1
ATOM 936 C C . GLU A 1 116 ? 3.593 3.054 14.911 1.00 92.75 116 GLU A C 1
ATOM 938 O O . GLU A 1 116 ? 3.245 3.253 16.069 1.00 92.75 116 GLU A O 1
ATOM 943 N N . LEU A 1 117 ? 3.312 1.921 14.260 1.00 90.44 117 LEU A N 1
ATOM 944 C CA . LEU A 1 117 ? 2.575 0.796 14.846 1.00 90.44 117 LEU A CA 1
ATOM 945 C C . LEU A 1 117 ? 3.410 -0.002 15.860 1.00 90.44 117 LEU A C 1
ATOM 947 O O . LEU A 1 117 ? 2.887 -0.414 16.891 1.00 90.44 117 LEU A O 1
ATOM 951 N N . PHE A 1 118 ? 4.701 -0.200 15.581 1.00 85.56 118 PHE A N 1
ATOM 952 C CA . PHE A 1 118 ? 5.590 -1.065 16.373 1.00 85.56 118 PHE A CA 1
ATOM 953 C C . PHE A 1 118 ? 6.726 -0.326 17.085 1.00 85.56 118 PHE A C 1
ATOM 955 O O . PHE A 1 118 ? 7.514 -0.936 17.808 1.00 85.56 118 PHE A O 1
ATOM 962 N N . GLY A 1 119 ? 6.874 0.975 16.850 1.00 74.06 119 GLY A N 1
ATOM 963 C CA . GLY A 1 119 ? 7.901 1.777 17.500 1.00 74.06 119 GLY A CA 1
ATOM 964 C C . GLY A 1 119 ? 7.550 2.094 18.952 1.00 74.06 119 GLY A C 1
ATOM 965 O O . GLY A 1 119 ? 6.379 2.057 19.337 1.00 74.06 119 GLY A O 1
ATOM 966 N N . PRO A 1 120 ? 8.554 2.450 19.771 1.00 62.44 120 PRO A N 1
ATOM 967 C CA . PRO A 1 120 ? 8.296 2.963 21.108 1.00 62.44 120 PRO A CA 1
ATOM 968 C C . PRO A 1 120 ? 7.421 4.217 20.993 1.00 62.44 120 PRO A C 1
ATOM 970 O O . PRO A 1 120 ? 7.798 5.180 20.317 1.00 62.44 120 PRO A O 1
ATOM 973 N N . ARG A 1 121 ? 6.238 4.203 21.629 1.00 59.59 121 ARG A N 1
ATOM 974 C CA . ARG A 1 121 ? 5.412 5.411 21.747 1.00 59.59 121 ARG A CA 1
ATOM 975 C C . ARG A 1 121 ? 6.274 6.474 22.437 1.00 59.59 121 ARG A C 1
ATOM 977 O O . ARG A 1 121 ? 6.845 6.168 23.484 1.00 59.59 121 ARG A O 1
ATOM 984 N N . PRO A 1 122 ? 6.413 7.689 21.878 1.00 59.66 122 PRO A N 1
ATOM 985 C CA . PRO A 1 122 ? 7.070 8.761 22.606 1.00 59.66 122 PRO A CA 1
ATOM 986 C C . PRO A 1 122 ? 6.283 8.981 23.898 1.00 59.66 122 PRO A C 1
ATOM 988 O O . PRO A 1 122 ? 5.072 9.205 23.846 1.00 59.66 122 PRO A O 1
ATOM 991 N N . GLU A 1 123 ? 6.954 8.842 25.043 1.00 52.00 123 GLU A N 1
ATOM 992 C CA . GLU A 1 123 ? 6.340 9.122 26.335 1.00 52.00 123 GLU A CA 1
ATOM 993 C C . GLU A 1 123 ? 5.787 10.545 26.315 1.00 52.00 123 GLU A C 1
ATOM 995 O O . GLU A 1 123 ? 6.462 11.502 25.923 1.00 52.00 123 GLU A O 1
ATOM 1000 N N . VAL A 1 124 ? 4.512 10.659 26.670 1.00 59.59 124 VAL A N 1
ATOM 1001 C CA . VAL A 1 124 ? 3.816 11.934 26.743 1.00 59.59 124 VAL A CA 1
ATOM 1002 C C . VAL A 1 124 ? 4.381 12.656 27.959 1.00 59.59 124 VAL A C 1
ATOM 1004 O O . VAL A 1 124 ? 4.104 12.270 29.090 1.00 59.59 124 VAL A O 1
ATOM 1007 N N . SER A 1 125 ? 5.201 13.681 27.747 1.00 50.09 125 SER A N 1
ATOM 1008 C CA . SER A 1 125 ? 5.567 14.606 28.813 1.00 50.09 125 SER A CA 1
ATOM 1009 C C . SER A 1 125 ? 4.306 15.343 29.262 1.00 50.09 125 SER A C 1
ATOM 1011 O O . SER A 1 125 ? 3.676 16.061 28.483 1.00 50.09 125 SER A O 1
ATOM 1013 N N . GLU A 1 126 ? 3.914 15.108 30.513 1.00 49.25 126 GLU A N 1
ATOM 1014 C CA . GLU A 1 126 ? 2.767 15.740 31.154 1.00 49.25 126 GLU A CA 1
ATOM 1015 C C . GLU A 1 126 ? 2.851 17.270 31.057 1.00 49.25 126 GLU A C 1
ATOM 1017 O O . GLU A 1 126 ? 3.890 17.896 31.287 1.00 49.25 126 GLU A O 1
ATOM 1022 N N . VAL A 1 127 ? 1.722 17.872 30.690 1.00 49.41 127 VAL A N 1
ATOM 1023 C CA . VAL A 1 127 ? 1.521 19.316 30.628 1.00 49.41 127 VAL A CA 1
ATOM 1024 C C . VAL A 1 127 ? 1.511 19.861 32.055 1.00 49.41 127 VAL A C 1
ATOM 1026 O O . VAL A 1 127 ? 0.594 19.576 32.819 1.00 49.41 127 VAL A O 1
ATOM 1029 N N . ASN A 1 128 ? 2.495 20.689 32.406 1.00 40.47 128 ASN A N 1
ATOM 1030 C CA . ASN A 1 128 ? 2.412 21.529 33.599 1.00 40.47 128 ASN A CA 1
ATOM 1031 C C . ASN A 1 128 ? 1.559 22.765 33.268 1.00 40.47 128 ASN A C 1
ATOM 1033 O O . ASN A 1 128 ? 2.057 23.770 32.756 1.00 40.47 128 ASN A O 1
ATOM 1037 N N . GLU A 1 129 ? 0.254 22.677 33.528 1.00 44.59 129 GLU A N 1
ATOM 1038 C CA . GLU A 1 129 ? -0.636 23.837 33.582 1.00 44.59 129 GLU A CA 1
ATOM 1039 C C . GLU A 1 129 ? -0.310 24.671 34.828 1.00 44.59 129 GLU A C 1
ATOM 1041 O O . GLU A 1 129 ? -0.809 24.402 35.917 1.00 44.59 129 GLU A O 1
ATOM 1046 N N . ASN A 1 130 ? 0.485 25.730 34.671 1.00 41.12 130 ASN A N 1
ATOM 1047 C CA . ASN A 1 130 ? 0.513 26.817 35.647 1.00 41.12 130 ASN A CA 1
ATOM 1048 C C . ASN A 1 130 ? -0.314 27.993 35.125 1.00 41.12 130 ASN A C 1
ATOM 1050 O O . ASN A 1 130 ? 0.130 28.781 34.292 1.00 41.12 130 ASN A O 1
ATOM 1054 N N . LYS A 1 131 ? -1.535 28.099 35.660 1.00 46.41 131 LYS A N 1
ATOM 1055 C CA . LYS A 1 131 ? -2.304 29.344 35.718 1.00 46.41 131 LYS A CA 1
ATOM 1056 C C . LYS A 1 131 ? -1.585 30.337 36.630 1.00 46.41 131 LYS A C 1
ATOM 1058 O O . LYS A 1 131 ? -1.400 30.060 37.813 1.00 46.41 131 LYS A O 1
ATOM 1063 N N . SER A 1 132 ? -1.310 31.530 36.120 1.00 41.09 132 SER A N 1
ATOM 1064 C CA . SER A 1 132 ? -1.211 32.732 36.947 1.00 41.09 132 SER A CA 1
ATOM 1065 C C . SER A 1 132 ? -1.677 33.959 36.162 1.00 41.09 132 SER A C 1
ATOM 1067 O O . SER A 1 132 ? -1.048 34.411 35.209 1.00 41.09 132 SER A O 1
ATOM 1069 N N . ASP A 1 133 ? -2.826 34.478 36.590 1.00 43.28 133 ASP A N 1
ATOM 1070 C CA . ASP A 1 133 ? -3.309 35.831 36.331 1.00 43.28 133 ASP A CA 1
ATOM 1071 C C . ASP A 1 133 ? -2.370 36.863 36.973 1.00 43.28 133 ASP A C 1
ATOM 1073 O O . ASP A 1 133 ? -2.163 36.775 38.180 1.00 43.28 133 ASP A O 1
ATOM 1077 N N . VAL A 1 134 ? -1.917 37.896 36.243 1.00 43.94 134 VAL A N 1
ATOM 1078 C CA . VAL A 1 134 ? -1.667 39.250 36.795 1.00 43.94 134 VAL A CA 1
ATOM 1079 C C . VAL A 1 134 ? -1.876 40.328 35.711 1.00 43.94 134 VAL A C 1
ATOM 1081 O O . VAL A 1 134 ? -1.410 40.214 34.582 1.00 43.94 134 VAL A O 1
ATOM 1084 N N . LYS A 1 135 ? -2.607 41.380 36.104 1.00 39.22 135 LYS A N 1
ATOM 1085 C CA . LYS A 1 135 ? -3.023 42.601 35.385 1.00 39.22 135 LYS A CA 1
ATOM 1086 C C . LYS A 1 135 ? -1.908 43.645 35.136 1.00 39.22 135 LYS A C 1
ATOM 1088 O O . LYS A 1 135 ? -0.962 43.717 35.911 1.00 39.22 135 LYS A O 1
ATOM 1093 N N . ASN A 1 136 ? -2.249 44.599 34.243 1.00 34.44 136 ASN A N 1
ATOM 1094 C CA . ASN A 1 136 ? -1.859 46.035 34.180 1.00 34.44 136 ASN A CA 1
ATOM 1095 C C . ASN A 1 136 ? -0.444 46.365 33.637 1.00 34.44 136 ASN A C 1
ATOM 1097 O O . ASN A 1 136 ? 0.482 45.612 33.871 1.00 34.44 136 ASN A O 1
ATOM 1101 N N . SER A 1 137 ? -0.154 47.465 32.921 1.00 35.97 137 SER A N 1
ATOM 1102 C CA . SER A 1 137 ? -0.863 48.720 32.599 1.00 35.97 137 SER A CA 1
ATOM 1103 C C . SER A 1 137 ? -0.177 49.481 31.438 1.00 35.97 137 SER A C 1
ATOM 1105 O O . SER A 1 137 ? 1.031 49.343 31.273 1.00 35.97 137 SER A O 1
ATOM 1107 N N . SER A 1 138 ? -0.911 50.435 30.825 1.00 38.38 138 SER A N 1
ATOM 1108 C CA . SER A 1 138 ? -0.431 51.760 30.326 1.00 38.38 138 SER A CA 1
ATOM 1109 C C . SER A 1 138 ? 0.444 51.755 29.039 1.00 38.38 138 SER A C 1
ATOM 1111 O O . SER A 1 138 ? 1.247 50.856 28.868 1.00 38.38 138 SER A O 1
ATOM 1113 N N . THR A 1 139 ? 0.408 52.666 28.054 1.00 34.69 139 THR A N 1
ATOM 1114 C CA . THR A 1 139 ? -0.220 53.983 27.824 1.00 34.69 139 THR A CA 1
ATOM 1115 C C . THR A 1 139 ? -0.238 54.254 26.303 1.00 34.69 139 THR A C 1
ATOM 1117 O O . THR A 1 139 ? 0.543 53.678 25.552 1.00 34.69 139 THR A O 1
ATOM 1120 N N . SER A 1 140 ? -1.137 55.142 25.886 1.00 38.72 140 SER A N 1
ATOM 1121 C CA . SER A 1 140 ? -1.423 55.717 24.563 1.00 38.72 140 SER A CA 1
ATOM 1122 C C . SER A 1 140 ? -0.238 56.267 23.745 1.00 38.72 140 SER A C 1
ATOM 1124 O O . SER A 1 140 ? 0.676 56.839 24.327 1.00 38.72 140 SER A O 1
ATOM 1126 N N . ALA A 1 141 ? -0.349 56.244 22.405 1.00 38.12 141 ALA A N 1
ATOM 1127 C CA . ALA A 1 141 ? -0.585 57.431 21.550 1.00 38.12 141 ALA A CA 1
ATOM 1128 C C . ALA A 1 141 ? -0.224 57.190 20.059 1.00 38.12 141 ALA A C 1
ATOM 1130 O O . ALA A 1 141 ? 0.891 56.785 19.761 1.00 38.12 141 ALA A O 1
ATOM 1131 N N . GLU A 1 142 ? -1.186 57.528 19.179 1.00 38.28 142 GLU A N 1
ATOM 1132 C CA . GLU A 1 142 ? -1.042 58.172 17.848 1.00 38.28 142 GLU A CA 1
ATOM 1133 C C . GLU A 1 142 ? -0.310 57.430 16.687 1.00 38.28 142 GLU A C 1
ATOM 1135 O O . GLU A 1 142 ? 0.685 56.761 16.893 1.00 38.28 142 GLU A O 1
ATOM 1140 N N . VAL A 1 143 ? -0.669 57.480 15.390 1.00 39.00 143 VAL A N 1
ATOM 1141 C CA . VAL A 1 143 ? -1.685 58.171 14.558 1.00 39.00 143 VAL A CA 1
ATOM 1142 C C . VAL A 1 143 ? -1.523 57.621 13.110 1.00 39.00 143 VAL A C 1
ATOM 1144 O O . VAL A 1 143 ? -0.392 57.490 12.668 1.00 39.00 143 VAL A O 1
ATOM 1147 N N . VAL A 1 144 ? -2.640 57.327 12.397 1.00 40.00 144 VAL A N 1
ATOM 1148 C CA . VAL A 1 144 ? -2.917 57.592 10.938 1.00 40.00 144 VAL A CA 1
ATOM 1149 C C . VAL A 1 144 ? -1.969 56.982 9.865 1.00 40.00 144 VAL A C 1
ATOM 1151 O O . VAL A 1 144 ? -0.764 57.059 9.982 1.00 40.00 144 VAL A O 1
ATOM 1154 N N . GLN A 1 145 ? -2.347 56.452 8.690 1.00 43.09 145 GLN A N 1
ATOM 1155 C CA . GLN A 1 145 ? -3.571 56.168 7.919 1.00 43.09 145 GLN A CA 1
ATOM 1156 C C . GLN A 1 145 ? -3.159 55.288 6.704 1.00 43.09 145 GLN A C 1
ATOM 1158 O O . GLN A 1 145 ? -2.048 55.440 6.215 1.00 43.09 145 GLN A O 1
ATOM 1163 N N . LYS A 1 146 ? -4.116 54.491 6.181 1.00 37.34 146 LYS A N 1
ATOM 1164 C CA . LYS A 1 146 ? -4.391 54.103 4.761 1.00 37.34 146 LYS A CA 1
ATOM 1165 C C . LYS A 1 146 ? -3.214 53.615 3.872 1.00 37.34 146 LYS A C 1
ATOM 1167 O O . LYS A 1 146 ? -2.204 54.270 3.728 1.00 37.34 146 LYS A O 1
ATOM 1172 N N . SER A 1 147 ? -3.347 52.557 3.065 1.00 39.06 147 SER A N 1
ATOM 1173 C CA . SER A 1 147 ? -4.227 52.540 1.885 1.00 39.06 147 SER A CA 1
ATOM 1174 C C . SER A 1 147 ? -4.000 51.272 1.032 1.00 39.06 147 SER A C 1
ATOM 1176 O O . SER A 1 147 ? -2.865 51.014 0.658 1.00 39.06 147 SER A O 1
ATOM 1178 N N . THR A 1 148 ? -5.097 50.613 0.610 1.00 40.72 148 THR A N 1
ATOM 1179 C CA . THR A 1 148 ? -5.336 49.940 -0.706 1.00 40.72 148 THR A CA 1
ATOM 1180 C C . THR A 1 148 ? -4.452 48.751 -1.140 1.00 40.72 148 THR A C 1
ATOM 1182 O O . THR A 1 148 ? -3.252 48.774 -0.963 1.00 40.72 148 THR A O 1
ATOM 1185 N N . ARG A 1 149 ? -4.904 47.709 -1.850 1.00 40.78 149 ARG A N 1
ATOM 1186 C CA . ARG A 1 149 ? -6.198 47.225 -2.374 1.00 40.78 149 ARG A CA 1
ATOM 1187 C C . ARG A 1 149 ? -5.928 45.788 -2.854 1.00 40.78 149 ARG A C 1
ATOM 1189 O O . ARG A 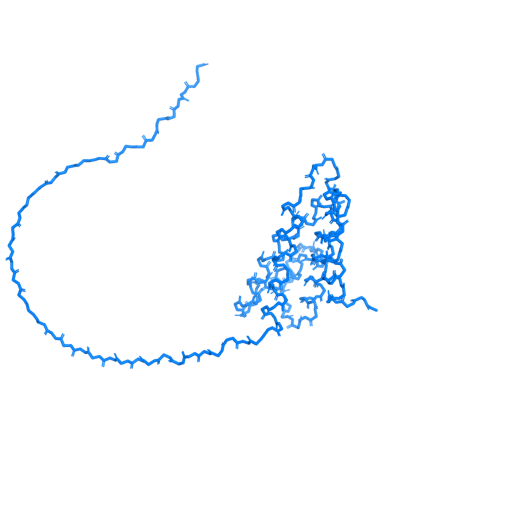1 149 ? -4.971 45.571 -3.590 1.00 40.78 149 ARG A O 1
ATOM 1196 N N . ASN A 1 150 ? -6.808 44.849 -2.522 1.00 44.25 150 ASN A N 1
ATOM 1197 C CA . ASN A 1 150 ? -6.904 43.567 -3.221 1.00 44.25 150 ASN A CA 1
ATOM 1198 C C . ASN A 1 150 ? -7.464 43.794 -4.634 1.00 44.25 150 ASN A C 1
ATOM 1200 O O . ASN A 1 150 ? -8.397 44.579 -4.805 1.00 44.25 150 ASN A O 1
ATOM 1204 N N . SER A 1 151 ? -6.932 43.099 -5.639 1.00 55.25 151 SER A N 1
ATOM 1205 C CA . SER A 1 151 ? -7.561 42.961 -6.961 1.00 55.25 151 SER A CA 1
ATOM 1206 C C . SER A 1 151 ? -7.521 41.489 -7.390 1.00 55.25 151 SER A C 1
ATOM 1208 O O . SER A 1 151 ? -6.439 40.904 -7.374 1.00 55.25 151 SER A O 1
ATOM 1210 N N . PRO A 1 152 ? -8.661 40.872 -7.752 1.00 59.22 152 PRO A N 1
ATOM 1211 C CA . PRO A 1 152 ? -8.706 39.503 -8.264 1.00 59.22 152 PRO A CA 1
ATOM 1212 C C . PRO A 1 152 ? -8.449 39.438 -9.788 1.00 59.22 152 PRO A C 1
ATOM 1214 O O . PRO A 1 152 ? -8.597 40.448 -10.485 1.00 59.22 152 PRO A O 1
ATOM 1217 N N . PRO A 1 153 ? -8.062 38.263 -10.326 1.00 57.94 153 PRO A N 1
ATOM 1218 C CA . PRO A 1 153 ? -7.651 38.107 -11.722 1.00 57.94 153 PRO A CA 1
ATOM 1219 C C . PRO A 1 153 ? -8.835 38.102 -12.704 1.00 57.94 153 PRO A C 1
ATOM 1221 O O . PRO A 1 153 ? -9.926 37.624 -12.396 1.00 57.94 153 PRO A O 1
ATOM 1224 N N . LYS A 1 154 ? -8.599 38.622 -13.916 1.00 58.06 154 LYS A N 1
ATOM 1225 C CA . LYS A 1 154 ? -9.578 38.685 -15.013 1.00 58.06 154 LYS A CA 1
ATOM 1226 C C . LYS A 1 154 ? -9.604 37.377 -15.813 1.00 58.06 154 LYS A C 1
ATOM 1228 O O . LYS A 1 154 ? -8.564 36.927 -16.284 1.00 58.06 154 LYS A O 1
ATOM 1233 N N . LEU A 1 155 ? -10.800 36.826 -16.021 1.00 49.22 155 LEU A N 1
ATOM 1234 C CA . LEU A 1 155 ? -11.084 35.771 -16.999 1.00 49.22 155 LEU A CA 1
ATOM 1235 C C . LEU A 1 155 ? -11.261 36.392 -18.394 1.00 49.22 155 LEU A C 1
ATOM 1237 O O . LEU A 1 155 ? -12.031 37.336 -18.566 1.00 49.22 155 LEU A O 1
ATOM 1241 N N . SER A 1 156 ? -10.541 35.866 -19.383 1.00 59.31 156 SER A N 1
ATOM 1242 C CA . SER A 1 156 ? -10.664 36.231 -20.796 1.00 59.31 156 SER A CA 1
ATOM 1243 C C . SER A 1 156 ? -11.811 35.466 -21.460 1.00 59.31 156 SER A C 1
ATOM 1245 O O . SER A 1 156 ? -11.832 34.236 -21.428 1.00 59.31 156 SER A O 1
ATOM 1247 N N . VAL A 1 157 ? -12.727 36.189 -22.103 1.00 54.28 157 VAL A N 1
ATOM 1248 C CA . VAL A 1 157 ? -13.745 35.623 -22.999 1.00 54.28 157 VAL A CA 1
ATOM 1249 C C . VAL A 1 157 ? -13.111 35.416 -24.377 1.00 54.28 157 VAL A C 1
ATOM 1251 O O . VAL A 1 157 ? -12.574 36.359 -24.959 1.00 54.28 157 VAL A O 1
ATOM 1254 N N . VAL A 1 158 ? -13.150 34.178 -24.869 1.00 54.69 158 VAL A N 1
ATOM 1255 C CA . VAL A 1 158 ? -12.795 33.805 -26.247 1.00 54.69 158 VAL A CA 1
ATOM 1256 C C . VAL A 1 158 ? -13.957 34.217 -27.156 1.00 54.69 158 VAL A C 1
ATOM 1258 O O . VAL A 1 158 ? -15.110 33.957 -26.814 1.00 54.69 158 VAL A O 1
ATOM 1261 N N . LYS A 1 159 ? -13.652 34.910 -28.258 1.00 59.84 159 LYS A N 1
ATOM 1262 C CA . LYS A 1 159 ? -14.609 35.213 -29.333 1.00 59.84 159 LYS A CA 1
ATOM 1263 C C . LYS A 1 159 ? -14.759 34.027 -30.271 1.00 59.84 159 LYS A C 1
ATOM 1265 O O . LYS A 1 159 ? -13.724 33.369 -30.517 1.00 59.84 159 LYS A O 1
#